Protein AF-A0A8R1Y247-F1 (afdb_monomer_lite)

Radius of gyration: 17.69 Å; chains: 1; bounding box: 43×37×50 Å

Organism: Onchocerca volvulus (NCBI:txid6282)

InterPro domains:
  IPR001163 Sm domain, eukaryotic/archaea-type [PF01423] (67-121)
  IPR001163 Sm domain, eukaryotic/archaea-type [SM00651] (53-121)
  IPR010920 LSM domain superfamily [SSF50182] (66-124)
  IPR033871 Sm-like protein LSm5 [PTHR20971] (61-127)
  IPR033871 Sm-like protein LSm5 [cd01732] (66-123)
  IPR047575 Sm domain [PS52002] (50-125)

pLDDT: mean 86.18, std 7.68, range [56.78, 95.62]

Structure (mmCIF, N/CA/C/O backbone):
data_AF-A0A8R1Y247-F1
#
_entry.id   AF-A0A8R1Y247-F1
#
loop_
_atom_site.group_PDB
_atom_site.id
_atom_site.type_symbol
_atom_site.label_atom_id
_atom_site.label_alt_id
_atom_site.label_comp_id
_atom_site.label_asym_id
_atom_site.label_entity_id
_atom_site.label_seq_id
_atom_site.pdbx_PDB_ins_code
_atom_site.Cartn_x
_atom_site.Cartn_y
_atom_site.Cartn_z
_atom_site.occupancy
_atom_site.B_iso_or_equiv
_atom_site.auth_seq_id
_atom_site.auth_comp_id
_atom_site.auth_asym_id
_atom_site.auth_atom_id
_atom_site.pdbx_PDB_model_num
ATOM 1 N N . MET A 1 1 ? 22.893 16.454 26.823 1.00 71.69 1 MET A N 1
ATOM 2 C CA . MET A 1 1 ? 22.340 15.6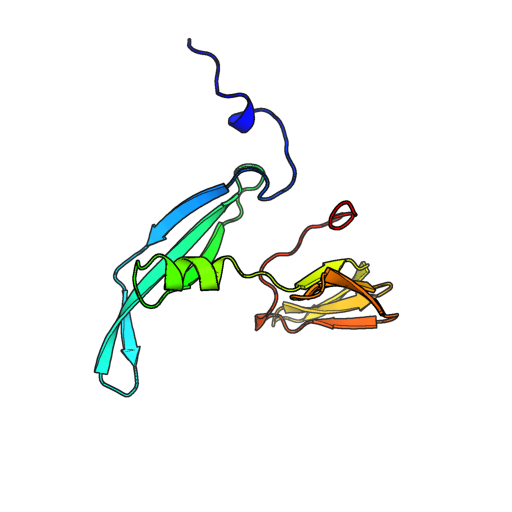56 25.706 1.00 71.69 1 MET A CA 1
ATOM 3 C C . MET A 1 1 ? 21.171 16.428 25.117 1.00 71.69 1 MET A C 1
ATOM 5 O O . MET A 1 1 ? 20.360 16.887 25.913 1.00 71.69 1 MET A O 1
ATOM 9 N N . PRO A 1 2 ? 21.088 16.621 23.792 1.00 84.56 2 PRO A N 1
ATOM 10 C CA . PRO A 1 2 ? 19.897 17.195 23.171 1.00 84.56 2 PRO A CA 1
ATOM 11 C C . PRO A 1 2 ? 18.702 16.257 23.372 1.00 84.56 2 PRO A C 1
ATOM 13 O O . PRO A 1 2 ? 18.872 15.035 23.350 1.00 84.56 2 PRO A O 1
ATOM 16 N N . SER A 1 3 ? 17.507 16.811 23.569 1.00 87.00 3 SER A N 1
ATOM 17 C CA . SER A 1 3 ? 16.273 16.027 23.578 1.00 87.00 3 SER A CA 1
ATOM 18 C C . SER A 1 3 ? 16.028 15.413 22.196 1.00 87.00 3 SER A C 1
ATOM 20 O O . SER A 1 3 ? 16.277 16.036 21.163 1.00 87.00 3 SER A O 1
ATOM 22 N N . LEU A 1 4 ? 15.556 14.164 22.171 1.00 85.31 4 LEU A N 1
ATOM 23 C CA . LEU A 1 4 ? 15.106 13.532 20.932 1.00 85.31 4 LEU A CA 1
ATOM 24 C C . LEU A 1 4 ? 13.852 14.260 20.412 1.00 85.31 4 LEU A C 1
ATOM 26 O O . LEU A 1 4 ? 13.038 14.695 21.229 1.00 85.31 4 LEU A O 1
ATOM 30 N N . PRO A 1 5 ? 13.653 14.355 19.084 1.00 84.06 5 PRO A N 1
ATOM 31 C CA . PRO A 1 5 ? 12.409 14.870 18.520 1.00 84.06 5 PRO A CA 1
ATOM 32 C C . PRO A 1 5 ? 11.205 14.083 19.045 1.00 84.06 5 PRO A C 1
ATOM 34 O O . PRO A 1 5 ? 11.253 12.853 19.098 1.00 84.06 5 PRO A O 1
ATOM 37 N N . GLU A 1 6 ? 10.109 14.765 19.381 1.00 82.50 6 GLU A N 1
ATOM 38 C CA . GLU A 1 6 ? 8.912 14.119 19.944 1.00 82.50 6 GLU A CA 1
ATOM 39 C C . GLU A 1 6 ? 8.351 13.017 19.038 1.00 82.50 6 GLU A C 1
ATOM 41 O O . GLU A 1 6 ? 7.903 11.984 19.530 1.00 82.50 6 GLU A O 1
ATOM 46 N N . THR A 1 7 ? 8.469 13.173 17.717 1.00 77.75 7 THR A N 1
ATOM 47 C CA . THR A 1 7 ? 8.054 12.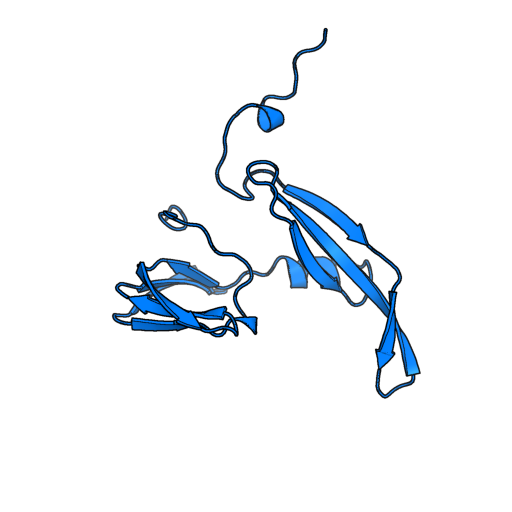179 16.709 1.00 77.75 7 THR A CA 1
ATOM 48 C C . THR A 1 7 ? 8.782 10.837 16.825 1.00 77.75 7 THR A C 1
ATOM 50 O O . THR A 1 7 ? 8.309 9.830 16.305 1.00 77.75 7 THR A O 1
ATOM 53 N N . ARG A 1 8 ? 9.939 10.798 17.502 1.00 77.06 8 ARG A N 1
ATOM 54 C CA . ARG A 1 8 ? 10.734 9.583 17.752 1.00 77.06 8 ARG A CA 1
ATOM 55 C C . ARG A 1 8 ? 10.386 8.896 19.071 1.00 77.06 8 ARG A C 1
ATOM 57 O O . ARG A 1 8 ? 10.843 7.778 19.291 1.00 77.06 8 ARG A O 1
ATOM 64 N N . VAL A 1 9 ? 9.645 9.569 19.950 1.00 80.31 9 VAL A N 1
ATOM 65 C CA . VAL A 1 9 ? 9.386 9.122 21.328 1.00 80.31 9 VAL A CA 1
ATOM 66 C C . VAL A 1 9 ? 7.898 8.887 21.565 1.00 80.31 9 VAL A C 1
ATOM 68 O O . VAL A 1 9 ? 7.518 7.907 22.207 1.00 80.31 9 VAL A O 1
ATOM 71 N N . LYS A 1 10 ? 7.039 9.757 21.030 1.00 81.00 10 LYS A N 1
ATOM 72 C CA . LYS A 1 10 ? 5.590 9.633 21.149 1.00 81.00 10 LYS A CA 1
ATOM 73 C C . LYS A 1 10 ? 5.104 8.492 20.257 1.00 81.00 10 LYS A C 1
ATOM 75 O O . LYS A 1 10 ? 5.330 8.494 19.047 1.00 81.00 10 LYS A O 1
ATOM 80 N N . ARG A 1 11 ? 4.403 7.522 20.852 1.00 76.44 11 ARG A N 1
ATOM 81 C CA . ARG A 1 11 ? 3.655 6.524 20.079 1.00 76.44 11 ARG A CA 1
ATOM 82 C C . ARG A 1 11 ? 2.612 7.260 19.241 1.00 76.44 11 ARG A C 1
ATOM 84 O O . ARG A 1 11 ? 1.857 8.074 19.764 1.00 76.44 11 ARG A O 1
ATOM 91 N N . SER A 1 12 ? 2.602 6.985 17.949 1.00 80.50 12 SER A N 1
ATOM 92 C CA . SER A 1 12 ? 1.630 7.513 16.993 1.00 80.50 12 SER A CA 1
ATOM 93 C C . SER A 1 12 ? 0.927 6.339 16.315 1.00 80.50 12 SER A C 1
ATOM 95 O O . SER A 1 12 ? 1.305 5.1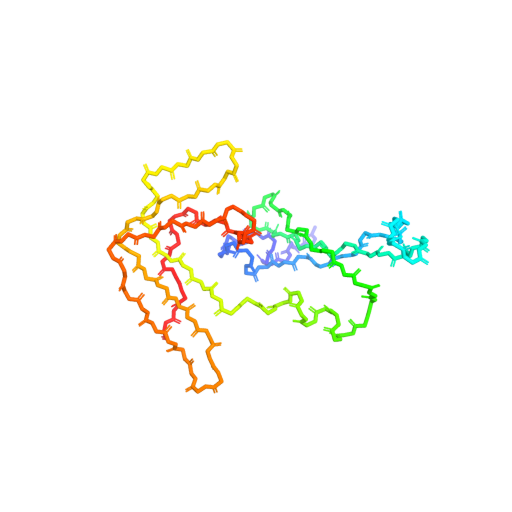88 16.548 1.00 80.50 12 SER A O 1
ATOM 97 N N . ARG A 1 13 ? -0.089 6.592 15.483 1.00 75.81 13 ARG A N 1
ATOM 98 C CA . ARG A 1 13 ? -0.656 5.531 14.639 1.00 75.81 13 ARG A CA 1
ATOM 99 C C . ARG A 1 13 ? 0.452 4.932 13.767 1.00 75.81 13 ARG A C 1
ATOM 101 O O . ARG A 1 13 ? 1.454 5.593 13.470 1.00 75.81 13 ARG A O 1
ATOM 108 N N . ILE A 1 14 ? 0.313 3.671 13.368 1.00 75.56 14 ILE A N 1
ATOM 109 C CA . ILE A 1 14 ? 1.249 3.113 12.394 1.00 75.56 14 ILE A CA 1
ATOM 110 C C . ILE A 1 14 ? 1.246 3.980 11.123 1.00 75.56 14 ILE A C 1
ATOM 112 O O . ILE A 1 14 ? 0.216 4.541 10.751 1.00 75.56 14 ILE A O 1
ATOM 116 N N . PHE A 1 15 ? 2.420 4.168 10.525 1.00 76.12 15 PHE A N 1
ATOM 117 C CA . PHE A 1 15 ? 2.651 5.048 9.375 1.00 76.12 15 PHE A CA 1
ATOM 118 C C . PHE A 1 15 ? 2.191 6.516 9.535 1.00 76.12 15 PHE A C 1
ATOM 120 O O . PHE A 1 15 ? 2.216 7.266 8.567 1.00 76.12 15 PHE A O 1
ATOM 127 N N . ALA A 1 16 ? 1.870 6.993 10.746 1.00 80.50 16 ALA A N 1
ATOM 128 C CA . ALA A 1 16 ? 1.708 8.433 10.990 1.00 80.50 16 ALA A CA 1
ATOM 129 C C . ALA A 1 16 ? 3.040 9.190 10.838 1.00 80.50 16 ALA A C 1
ATOM 131 O O . ALA A 1 16 ? 3.080 10.353 10.439 1.00 80.50 16 ALA A O 1
ATOM 132 N N . HIS A 1 17 ? 4.148 8.511 11.139 1.00 85.25 17 HIS A N 1
ATOM 133 C CA . HIS A 1 17 ? 5.500 8.983 10.876 1.00 85.25 17 HIS A CA 1
ATOM 134 C C . HIS A 1 17 ? 6.254 7.913 10.090 1.00 85.25 17 HIS A C 1
ATOM 136 O O . HIS A 1 17 ? 6.441 6.789 10.570 1.00 85.25 17 HIS A O 1
ATOM 142 N N . VAL A 1 18 ? 6.668 8.273 8.877 1.00 86.06 18 VAL A N 1
ATOM 143 C CA . VAL A 1 18 ? 7.290 7.364 7.914 1.00 86.06 18 VAL A CA 1
ATOM 144 C C . VAL A 1 18 ? 8.600 7.961 7.427 1.00 86.06 18 VAL A C 1
ATOM 146 O O . VAL A 1 18 ? 8.667 9.143 7.098 1.00 86.06 18 VAL A O 1
ATOM 149 N N . GLY A 1 19 ? 9.641 7.136 7.383 1.00 90.38 19 GLY A N 1
ATOM 150 C CA . GLY A 1 19 ? 10.842 7.420 6.609 1.00 90.38 19 GLY A CA 1
ATOM 151 C C . GLY A 1 19 ? 10.667 6.906 5.185 1.00 90.38 19 GLY A C 1
ATOM 152 O O . GLY A 1 19 ? 10.239 5.767 5.008 1.00 90.38 19 GLY A O 1
ATOM 153 N N . LEU A 1 20 ? 11.002 7.736 4.203 1.00 92.06 20 LEU A N 1
ATOM 154 C CA . LEU A 1 20 ? 10.987 7.397 2.784 1.00 92.06 20 LEU A CA 1
ATOM 155 C C . LEU A 1 20 ? 12.424 7.251 2.281 1.00 92.06 20 LEU A C 1
ATOM 157 O O . LEU A 1 20 ? 13.240 8.142 2.510 1.00 92.06 20 LEU A O 1
ATOM 161 N N . ASP A 1 21 ? 12.708 6.157 1.585 1.00 93.62 21 ASP A N 1
ATOM 162 C CA . ASP A 1 21 ? 13.998 5.912 0.937 1.00 93.62 21 ASP A CA 1
ATOM 163 C C . ASP A 1 21 ? 13.807 5.113 -0.366 1.00 93.62 21 ASP A C 1
ATOM 165 O O . ASP A 1 21 ? 12.721 4.593 -0.623 1.00 93.62 21 ASP A O 1
ATOM 169 N N . TYR A 1 22 ? 14.849 5.001 -1.188 1.00 93.88 22 TYR A N 1
ATOM 170 C CA . TYR A 1 22 ? 14.849 4.207 -2.416 1.00 93.88 22 TYR A CA 1
ATOM 171 C C . TYR A 1 22 ? 16.012 3.217 -2.433 1.00 93.88 22 TYR A C 1
ATOM 173 O O . TYR A 1 22 ? 17.174 3.581 -2.276 1.00 93.88 22 TYR A O 1
ATOM 181 N N . LEU A 1 23 ? 15.705 1.957 -2.726 1.00 93.38 23 LEU A N 1
ATOM 182 C CA . LEU A 1 23 ? 16.679 0.909 -3.000 1.00 93.38 23 LEU A CA 1
ATOM 183 C C . LEU A 1 23 ? 16.824 0.724 -4.515 1.00 93.38 23 LEU A C 1
ATOM 185 O O . LEU A 1 23 ? 15.852 0.427 -5.210 1.00 93.38 23 LEU A O 1
ATOM 189 N N . GLY A 1 24 ? 18.039 0.862 -5.045 1.00 90.50 24 GLY A N 1
ATOM 190 C CA . GLY A 1 24 ? 18.313 0.586 -6.455 1.00 90.50 24 GLY A CA 1
ATOM 191 C C . GLY A 1 24 ? 19.505 1.355 -7.031 1.00 90.50 24 GLY A C 1
ATOM 192 O O . GLY A 1 24 ? 20.225 2.023 -6.288 1.00 90.50 24 GLY A O 1
ATOM 193 N N . PRO A 1 25 ? 19.714 1.278 -8.361 1.00 92.81 25 PRO A N 1
ATOM 194 C CA . PRO A 1 25 ? 18.865 0.584 -9.337 1.00 92.81 25 PRO A CA 1
ATOM 195 C C . PRO A 1 25 ? 19.060 -0.940 -9.338 1.00 92.81 25 PRO A C 1
ATOM 197 O O . PRO A 1 25 ? 20.185 -1.435 -9.370 1.00 92.81 25 PRO A O 1
ATOM 200 N N . LEU A 1 26 ? 17.957 -1.687 -9.383 1.00 92.81 26 LEU A N 1
ATOM 201 C CA . LEU A 1 26 ? 17.939 -3.122 -9.658 1.00 92.81 26 LEU A CA 1
ATOM 202 C C . LEU A 1 26 ? 17.799 -3.354 -11.163 1.00 92.81 26 LEU A C 1
ATOM 204 O O . LEU A 1 26 ? 16.992 -2.705 -11.824 1.00 92.81 26 LEU A O 1
ATOM 208 N N . SER A 1 27 ? 18.577 -4.286 -11.709 1.00 93.31 27 SER A N 1
ATOM 209 C CA . SER A 1 27 ? 18.436 -4.706 -13.106 1.00 93.31 27 SER A CA 1
ATOM 210 C C . SER A 1 27 ? 17.398 -5.821 -13.186 1.00 93.31 27 SER A C 1
ATOM 212 O O . SER A 1 27 ? 17.658 -6.940 -12.749 1.00 93.31 27 SER A O 1
ATOM 214 N N . VAL A 1 28 ? 16.219 -5.510 -13.719 1.00 92.56 28 VAL A N 1
ATOM 215 C CA . VAL A 1 28 ? 15.100 -6.444 -13.874 1.00 92.56 28 VAL A CA 1
ATOM 216 C C . VAL A 1 28 ? 15.015 -6.871 -15.333 1.00 92.56 28 VAL A C 1
ATOM 218 O O . VAL A 1 28 ? 15.040 -6.037 -16.241 1.00 92.56 28 VAL A O 1
ATOM 221 N N . LYS A 1 29 ? 14.919 -8.181 -15.564 1.00 93.31 29 LYS A N 1
ATOM 222 C CA . LYS A 1 29 ? 14.666 -8.727 -16.896 1.00 93.31 29 LYS A CA 1
ATOM 223 C C . LYS A 1 29 ? 13.186 -8.549 -17.228 1.00 93.31 29 LYS A C 1
ATOM 225 O O . LYS A 1 29 ? 12.330 -9.082 -16.532 1.00 93.31 29 LYS A O 1
ATOM 230 N N . VAL A 1 30 ? 12.922 -7.811 -18.291 1.00 89.12 30 VAL A N 1
ATOM 231 C CA . VAL A 1 30 ? 11.616 -7.651 -18.931 1.00 89.12 30 VAL A CA 1
ATOM 232 C C . VAL A 1 30 ? 11.662 -8.307 -20.313 1.00 89.12 30 VAL A C 1
ATOM 234 O O . VAL A 1 30 ? 12.742 -8.602 -20.829 1.00 89.12 30 VAL A O 1
ATOM 237 N N . ASP A 1 31 ? 10.508 -8.527 -20.939 1.00 90.44 31 ASP A N 1
ATOM 238 C CA . ASP A 1 31 ? 10.446 -9.150 -22.271 1.00 90.44 31 ASP A CA 1
ATOM 239 C C . ASP A 1 31 ? 11.249 -8.364 -23.324 1.00 90.44 31 ASP A C 1
ATOM 241 O O . ASP A 1 31 ? 11.837 -8.944 -24.235 1.00 90.44 31 ASP A O 1
ATOM 245 N N . SER A 1 32 ? 11.339 -7.040 -23.158 1.00 88.56 32 SER A N 1
ATOM 246 C CA . SER A 1 32 ? 12.074 -6.118 -24.031 1.00 88.56 32 SER A CA 1
ATOM 247 C C . SER A 1 32 ? 13.571 -5.973 -23.713 1.00 88.56 32 SER A C 1
ATOM 249 O O . SER A 1 32 ? 14.256 -5.189 -24.368 1.00 88.56 32 SER A O 1
ATOM 251 N N . GLY A 1 33 ? 14.104 -6.705 -22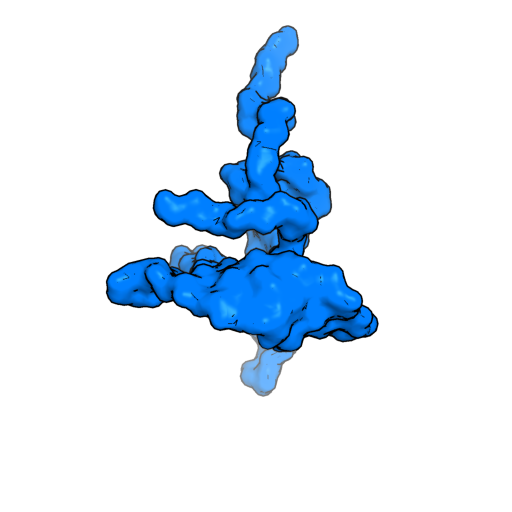.727 1.00 92.50 33 GLY A N 1
ATOM 252 C CA . GLY A 1 33 ? 15.518 -6.656 -22.345 1.00 92.50 33 GLY A CA 1
ATOM 253 C C . GLY A 1 33 ? 15.743 -6.505 -20.841 1.00 92.50 33 GLY A C 1
ATOM 254 O O . GLY A 1 33 ? 14.970 -6.986 -20.021 1.00 92.50 33 GLY A O 1
ATOM 255 N N . VAL A 1 34 ? 16.841 -5.862 -20.448 1.00 93.75 34 VAL A N 1
ATOM 256 C CA . VAL A 1 34 ? 17.146 -5.597 -19.033 1.00 93.75 34 VAL A CA 1
ATOM 257 C C . VAL A 1 34 ? 16.908 -4.119 -18.760 1.00 93.75 34 VAL A C 1
ATOM 259 O O . VAL A 1 34 ? 17.580 -3.269 -19.340 1.00 93.75 34 VAL A O 1
ATOM 262 N N . THR A 1 35 ? 15.959 -3.813 -17.877 1.00 93.75 35 THR A N 1
ATOM 263 C CA . THR A 1 35 ? 15.643 -2.439 -17.472 1.00 93.75 35 THR A CA 1
ATOM 264 C C . THR A 1 35 ? 16.042 -2.186 -16.024 1.00 93.75 35 THR A C 1
ATOM 266 O O . THR A 1 35 ? 16.093 -3.103 -15.204 1.00 93.75 35 THR A O 1
ATOM 269 N N . LYS A 1 36 ? 16.313 -0.923 -15.690 1.00 93.94 36 LYS A N 1
ATOM 270 C CA . LYS A 1 36 ? 16.524 -0.498 -14.304 1.00 93.94 36 LYS A CA 1
ATOM 271 C C . LYS A 1 36 ? 15.171 -0.255 -13.635 1.00 93.94 36 LYS A C 1
ATOM 273 O O . LYS A 1 36 ? 14.291 0.347 -14.244 1.00 93.94 36 LYS A O 1
ATOM 278 N N . ARG A 1 37 ? 15.018 -0.730 -12.403 1.00 94.00 37 ARG A N 1
ATOM 279 C CA . ARG A 1 37 ? 13.879 -0.471 -11.512 1.00 94.00 37 ARG A CA 1
ATOM 280 C C . ARG A 1 37 ? 14.396 -0.052 -10.141 1.00 94.00 37 ARG A C 1
ATOM 282 O O . ARG A 1 37 ? 15.527 -0.374 -9.776 1.00 94.00 37 ARG A O 1
ATOM 289 N N . TRP A 1 38 ? 13.570 0.648 -9.381 1.00 95.12 38 TRP A N 1
ATOM 290 C CA . TRP A 1 38 ? 13.858 1.007 -7.994 1.00 95.12 38 TRP A CA 1
ATOM 291 C C . TRP A 1 38 ? 12.769 0.442 -7.093 1.00 95.12 38 TRP A C 1
ATOM 293 O O . TRP A 1 38 ? 11.677 0.127 -7.554 1.00 95.12 38 TRP A O 1
ATOM 303 N N . ILE A 1 39 ? 13.077 0.292 -5.813 1.00 94.00 39 ILE A N 1
ATOM 304 C CA . ILE A 1 39 ? 12.111 -0.094 -4.791 1.00 94.00 39 ILE A CA 1
ATOM 305 C C . ILE A 1 39 ? 12.002 1.065 -3.808 1.00 94.00 39 ILE A C 1
ATOM 307 O O . ILE A 1 39 ? 12.989 1.444 -3.182 1.00 94.00 39 ILE A O 1
ATOM 311 N N . THR A 1 40 ? 10.809 1.623 -3.679 1.00 92.31 40 THR A N 1
ATOM 312 C CA . THR A 1 40 ? 10.458 2.604 -2.658 1.00 92.31 40 THR A CA 1
ATOM 313 C C . THR A 1 40 ? 10.336 1.899 -1.313 1.00 92.31 40 THR A C 1
ATOM 315 O O . THR A 1 40 ? 9.646 0.888 -1.194 1.00 92.31 40 THR A O 1
ATOM 318 N N . LEU A 1 41 ? 11.006 2.434 -0.296 1.00 91.81 41 LEU A N 1
ATOM 319 C CA . LEU A 1 41 ? 10.996 1.942 1.075 1.00 91.81 41 LEU A CA 1
ATOM 320 C C . LEU A 1 41 ? 10.189 2.910 1.946 1.00 91.81 41 LEU A C 1
ATOM 322 O O . LEU A 1 41 ? 10.634 4.032 2.192 1.00 91.81 41 LEU A O 1
ATOM 326 N N . PHE A 1 42 ? 9.049 2.471 2.476 1.00 89.69 42 PHE A N 1
ATOM 327 C CA . PHE A 1 42 ? 8.333 3.202 3.524 1.00 89.69 42 PHE A CA 1
ATOM 328 C C . PHE A 1 42 ? 8.561 2.528 4.864 1.00 89.69 42 PHE A C 1
ATOM 330 O O . PHE A 1 42 ? 7.983 1.487 5.174 1.00 89.69 42 PHE A O 1
ATOM 337 N N . ARG A 1 43 ? 9.396 3.138 5.695 1.00 89.94 43 ARG A N 1
ATOM 338 C CA . ARG A 1 43 ? 9.657 2.655 7.046 1.00 89.94 43 ARG A CA 1
ATOM 339 C C . ARG A 1 43 ? 8.724 3.329 8.034 1.00 89.94 43 ARG A C 1
ATOM 341 O O . ARG A 1 43 ? 8.864 4.522 8.291 1.00 89.94 43 ARG A O 1
ATOM 348 N N . CYS A 1 44 ? 7.853 2.561 8.673 1.00 85.12 44 CYS A N 1
ATOM 349 C CA . CYS A 1 44 ? 7.096 3.056 9.815 1.00 85.12 44 CYS A CA 1
ATOM 350 C C . CYS A 1 44 ? 8.055 3.349 10.987 1.00 85.12 44 CYS A C 1
ATOM 352 O O . CYS A 1 44 ? 8.948 2.559 11.287 1.00 85.12 44 CYS A O 1
ATOM 354 N N . PHE A 1 45 ? 7.891 4.478 11.682 1.00 83.31 45 PHE A N 1
ATOM 355 C CA . PHE A 1 45 ? 8.674 4.762 12.897 1.00 83.31 45 PHE A CA 1
ATOM 356 C C . PHE A 1 45 ? 8.049 4.165 14.160 1.00 83.31 45 PHE A C 1
ATOM 358 O O . PHE A 1 45 ? 8.767 3.840 15.103 1.00 83.31 45 PHE A O 1
ATOM 365 N N . THR A 1 46 ? 6.731 3.961 14.153 1.00 80.00 46 THR A N 1
ATOM 366 C CA . THR A 1 46 ? 5.980 3.342 15.256 1.00 80.00 46 THR A CA 1
ATOM 367 C C . THR A 1 46 ? 6.231 1.833 15.379 1.00 80.00 46 THR A C 1
ATOM 369 O O . THR A 1 46 ? 6.340 1.312 16.487 1.00 80.00 46 THR A O 1
ATOM 372 N N . MET A 1 47 ? 6.352 1.124 14.253 1.00 77.25 47 MET A N 1
ATOM 373 C CA . MET A 1 47 ? 6.586 -0.323 14.170 1.00 77.25 47 MET A CA 1
ATOM 374 C C . MET A 1 47 ? 7.819 -0.616 13.317 1.00 77.25 47 MET A C 1
ATOM 376 O O . MET A 1 47 ? 8.132 0.145 12.412 1.00 77.25 47 MET A O 1
ATOM 380 N N . ARG A 1 48 ? 8.491 -1.757 13.530 1.00 79.69 48 ARG A N 1
ATOM 381 C CA . ARG A 1 48 ? 9.622 -2.218 12.690 1.00 79.69 48 ARG A CA 1
ATOM 382 C C . ARG A 1 48 ? 9.196 -2.691 11.281 1.00 79.69 48 ARG A C 1
ATOM 384 O O . ARG A 1 48 ? 9.881 -3.516 10.690 1.00 79.69 48 ARG A O 1
ATOM 391 N N . ALA A 1 49 ? 8.076 -2.190 10.763 1.00 83.00 49 ALA A N 1
ATOM 392 C CA . ALA A 1 49 ? 7.542 -2.537 9.453 1.00 83.00 49 ALA A CA 1
ATOM 393 C C . ALA A 1 49 ? 8.168 -1.664 8.355 1.00 83.00 49 ALA A C 1
ATOM 395 O O . ALA A 1 49 ? 8.384 -0.462 8.549 1.00 83.00 49 ALA A O 1
ATOM 396 N N . VAL A 1 50 ? 8.435 -2.281 7.205 1.00 85.50 50 VAL A N 1
ATOM 397 C CA . VAL A 1 50 ? 8.888 -1.608 5.987 1.00 85.50 50 VAL A CA 1
ATOM 398 C C . VAL A 1 50 ? 7.993 -2.069 4.847 1.00 85.50 50 VAL A C 1
ATOM 400 O O . VAL A 1 50 ? 7.952 -3.263 4.564 1.00 85.50 50 VAL A O 1
ATOM 403 N N . GLN A 1 51 ? 7.292 -1.130 4.217 1.00 85.94 51 GLN A N 1
ATOM 404 C CA . GLN A 1 51 ? 6.531 -1.385 3.000 1.00 85.94 51 GLN A CA 1
ATOM 405 C C . GLN A 1 51 ? 7.436 -1.158 1.789 1.00 85.94 51 GLN A C 1
ATOM 407 O O . GLN A 1 51 ? 8.143 -0.148 1.726 1.00 85.94 51 GLN A O 1
ATOM 412 N N . LEU A 1 52 ? 7.432 -2.114 0.862 1.00 88.44 52 LEU A N 1
ATOM 413 C CA . LEU A 1 52 ? 8.249 -2.107 -0.349 1.00 88.44 52 LEU A CA 1
ATOM 414 C C . LEU A 1 52 ? 7.334 -1.969 -1.560 1.00 88.44 52 LEU A C 1
ATOM 416 O O . LEU A 1 52 ? 6.454 -2.801 -1.733 1.00 88.44 52 LEU A O 1
ATOM 420 N N . GLU A 1 53 ? 7.580 -0.973 -2.405 1.00 88.31 53 GLU A N 1
ATOM 421 C CA . GLU A 1 53 ? 6.849 -0.810 -3.666 1.00 88.31 53 GLU A CA 1
ATOM 422 C C . GLU A 1 53 ? 7.833 -0.654 -4.824 1.00 88.31 53 GLU A C 1
ATOM 424 O O . GLU A 1 53 ? 8.766 0.144 -4.739 1.00 88.31 53 GLU A O 1
ATOM 429 N N . MET A 1 54 ? 7.660 -1.401 -5.914 1.00 89.12 54 MET A N 1
ATOM 430 C CA . MET A 1 54 ? 8.540 -1.270 -7.077 1.00 89.12 54 MET A CA 1
ATOM 431 C C . MET A 1 54 ? 8.115 -0.079 -7.941 1.00 89.12 54 MET A C 1
ATOM 433 O O . MET A 1 54 ? 6.961 0.029 -8.336 1.00 89.12 54 MET A O 1
ATOM 437 N N . VAL A 1 55 ? 9.069 0.774 -8.315 1.00 91.62 55 VAL A N 1
ATOM 438 C CA . VAL A 1 55 ? 8.852 1.903 -9.227 1.00 91.62 55 VAL A CA 1
ATOM 439 C C . VAL A 1 55 ? 9.716 1.812 -10.478 1.00 91.62 55 VAL A C 1
ATOM 441 O O . VAL A 1 55 ? 10.823 1.261 -10.494 1.00 91.62 55 VAL A O 1
ATOM 444 N N . GLU A 1 56 ? 9.190 2.387 -11.555 1.00 91.44 56 GLU A N 1
ATOM 445 C CA . GLU A 1 56 ? 9.829 2.433 -12.872 1.00 91.44 56 GLU A CA 1
ATOM 446 C C . GLU A 1 56 ? 11.022 3.363 -12.933 1.00 91.44 56 GLU A C 1
ATOM 448 O O . GLU A 1 56 ? 12.028 3.063 -13.572 1.00 91.44 56 GLU A O 1
ATOM 453 N N . ASN A 1 57 ? 10.892 4.501 -12.273 1.00 91.56 57 ASN A N 1
ATOM 454 C CA . ASN A 1 57 ? 11.860 5.574 -12.267 1.00 91.56 57 ASN A CA 1
ATOM 455 C C . ASN A 1 57 ? 11.646 6.422 -11.003 1.00 91.56 57 ASN A C 1
ATOM 457 O O . ASN A 1 57 ? 10.713 6.195 -10.234 1.00 91.56 57 ASN A O 1
ATOM 461 N N . LEU A 1 58 ? 12.525 7.399 -10.788 1.00 93.25 58 LEU A N 1
ATOM 462 C CA . LEU A 1 58 ? 12.493 8.292 -9.625 1.00 93.25 58 LEU A CA 1
ATOM 463 C C . LEU A 1 58 ? 11.704 9.588 -9.890 1.00 93.25 58 LEU A C 1
ATOM 465 O O . LEU A 1 58 ? 11.949 10.604 -9.241 1.00 93.25 58 LEU A O 1
ATOM 469 N N . SER A 1 59 ? 10.805 9.597 -10.881 1.00 93.56 59 SER A N 1
ATOM 470 C CA . SER A 1 59 ? 9.951 10.757 -11.143 1.00 93.56 59 SER A CA 1
ATOM 471 C C . SER A 1 59 ? 8.904 10.936 -10.043 1.00 93.56 59 SER A C 1
ATOM 473 O O . SER A 1 59 ? 8.469 9.978 -9.398 1.00 93.56 59 SER A O 1
ATOM 475 N N . ALA A 1 60 ? 8.456 12.181 -9.861 1.00 93.00 60 ALA A N 1
ATOM 476 C CA . ALA A 1 60 ? 7.372 12.495 -8.934 1.00 93.00 60 ALA A CA 1
ATOM 477 C C . ALA A 1 60 ? 6.074 11.760 -9.301 1.00 93.00 60 ALA A C 1
ATOM 479 O O . ALA A 1 60 ? 5.349 11.325 -8.415 1.00 93.00 60 ALA A O 1
ATOM 480 N N . GLU A 1 61 ? 5.803 11.575 -10.593 1.00 91.06 61 GLU A N 1
ATOM 481 C CA . GLU A 1 61 ? 4.634 10.839 -11.068 1.00 91.06 61 GLU A CA 1
ATOM 482 C C . GLU A 1 61 ? 4.679 9.375 -10.623 1.00 91.06 61 GLU A C 1
ATOM 484 O O . GLU A 1 61 ? 3.722 8.899 -10.015 1.00 91.06 61 GLU A O 1
ATOM 489 N N . SER A 1 62 ? 5.796 8.674 -10.844 1.00 89.81 62 SER A N 1
ATOM 490 C CA . SER A 1 62 ? 5.948 7.289 -10.385 1.00 89.81 62 SER A CA 1
ATOM 491 C C . SER A 1 62 ? 5.820 7.172 -8.866 1.00 89.81 62 SER A C 1
ATOM 493 O O . SER A 1 62 ? 5.207 6.227 -8.383 1.00 89.81 62 SER A O 1
ATOM 495 N N . PHE A 1 63 ? 6.319 8.149 -8.106 1.00 89.75 63 PHE A N 1
ATOM 496 C CA . PHE A 1 63 ? 6.133 8.180 -6.655 1.00 89.75 63 PHE A CA 1
ATOM 497 C C . PHE A 1 63 ? 4.671 8.416 -6.236 1.00 89.75 63 PHE A C 1
ATOM 499 O O . PHE A 1 63 ? 4.184 7.770 -5.310 1.00 89.75 63 PHE A O 1
ATOM 506 N N . LEU A 1 64 ? 3.940 9.301 -6.921 1.00 87.56 64 LEU A N 1
ATOM 507 C CA . LEU A 1 64 ? 2.522 9.546 -6.638 1.00 87.56 64 LEU A CA 1
ATOM 508 C C . LEU A 1 64 ? 1.655 8.310 -6.896 1.00 87.56 64 LEU A C 1
ATOM 510 O O . LEU A 1 64 ? 0.709 8.080 -6.148 1.00 87.56 64 LEU A O 1
ATOM 514 N N . HIS A 1 65 ? 1.995 7.495 -7.899 1.00 84.12 65 HIS A N 1
ATOM 515 C CA . HIS A 1 65 ? 1.309 6.222 -8.144 1.00 84.12 65 HIS A CA 1
ATOM 516 C C . HIS A 1 65 ? 1.432 5.274 -6.947 1.00 84.12 65 HIS A C 1
ATOM 518 O O . HIS A 1 65 ? 0.452 4.645 -6.565 1.00 84.12 65 HIS A O 1
ATOM 524 N N . VAL A 1 66 ? 2.601 5.238 -6.305 1.00 83.31 66 VAL A N 1
ATOM 525 C CA . VAL A 1 66 ? 2.840 4.429 -5.102 1.00 83.31 66 VAL A CA 1
ATOM 526 C C . VAL A 1 66 ? 2.060 4.928 -3.885 1.00 83.31 66 VAL A C 1
ATOM 528 O O . VAL A 1 66 ? 1.639 4.136 -3.047 1.00 83.31 66 VAL A O 1
ATOM 531 N N . LEU A 1 67 ? 1.861 6.241 -3.759 1.00 79.94 67 LEU A N 1
ATOM 532 C CA . LEU A 1 67 ? 1.106 6.820 -2.643 1.00 79.94 67 LEU A CA 1
ATOM 533 C C . LEU A 1 67 ? -0.412 6.669 -2.784 1.00 79.94 67 LEU A C 1
ATOM 535 O O . LEU A 1 67 ? -1.147 6.962 -1.837 1.00 79.94 67 LEU A O 1
ATOM 539 N N . ARG A 1 68 ? -0.899 6.252 -3.952 1.00 72.69 68 ARG A N 1
ATOM 540 C CA . ARG A 1 68 ? -2.324 6.196 -4.253 1.00 72.69 68 ARG A CA 1
ATOM 541 C C . ARG A 1 68 ? -2.970 4.962 -3.619 1.00 72.69 68 ARG A C 1
ATOM 543 O O . ARG A 1 68 ? -3.261 3.980 -4.288 1.00 72.69 68 ARG A O 1
ATOM 550 N N . SER A 1 69 ? -3.218 5.027 -2.314 1.00 64.44 69 SER A N 1
ATOM 551 C CA . SER A 1 69 ? -4.092 4.075 -1.625 1.00 64.44 69 SER A CA 1
ATOM 552 C C . SER A 1 69 ? -5.537 4.546 -1.765 1.00 64.44 69 SER A C 1
ATOM 554 O O . SER A 1 69 ? -5.986 5.444 -1.049 1.00 64.44 69 SER A O 1
ATOM 556 N N . GLU A 1 70 ? -6.260 4.001 -2.743 1.00 66.56 70 GLU A N 1
ATOM 557 C CA . GLU A 1 70 ? -7.660 4.385 -2.958 1.00 66.56 70 GLU A CA 1
ATOM 558 C C . GLU A 1 70 ? -8.604 3.721 -1.960 1.00 66.56 70 GLU A C 1
ATOM 560 O O . GLU A 1 70 ? -9.691 4.246 -1.747 1.00 66.56 70 GLU A O 1
ATOM 565 N N . LYS A 1 71 ? -8.207 2.602 -1.339 1.00 82.12 71 LYS A N 1
ATOM 566 C CA . LYS A 1 71 ? -9.096 1.767 -0.526 1.00 82.12 71 LYS A CA 1
ATOM 567 C C . LYS A 1 71 ? -8.481 1.429 0.829 1.00 82.12 71 LYS A C 1
ATOM 569 O O . LYS A 1 71 ? -7.371 0.914 0.906 1.00 82.12 71 LYS A O 1
ATOM 574 N N . GLU A 1 72 ? -9.230 1.681 1.895 1.00 86.69 72 GLU A N 1
ATOM 575 C CA . GLU A 1 72 ? -8.947 1.209 3.250 1.00 86.69 72 GLU A CA 1
ATOM 576 C C . GLU A 1 72 ? -10.072 0.273 3.689 1.00 86.69 72 GLU A C 1
ATOM 578 O O . GLU A 1 72 ? -11.246 0.577 3.497 1.00 86.69 72 GLU A O 1
ATOM 583 N N . ILE A 1 73 ? -9.726 -0.878 4.259 1.00 89.31 73 ILE A N 1
ATOM 584 C CA . ILE A 1 73 ? -10.693 -1.904 4.652 1.00 89.31 73 ILE A CA 1
ATOM 585 C C . ILE A 1 73 ? -10.503 -2.189 6.134 1.00 89.31 73 ILE A C 1
ATOM 587 O O . ILE A 1 73 ? -9.411 -2.555 6.569 1.00 89.31 73 ILE A O 1
ATOM 591 N N . VAL A 1 74 ? -11.575 -2.021 6.900 1.00 91.12 74 VAL A N 1
ATOM 592 C CA . VAL A 1 74 ? -11.624 -2.321 8.332 1.00 91.12 74 VAL A CA 1
ATOM 593 C C . VAL A 1 74 ? -12.593 -3.468 8.533 1.00 91.12 74 VAL A C 1
ATOM 595 O O . VAL A 1 74 ? -13.713 -3.404 8.047 1.00 91.12 74 VAL A O 1
ATOM 598 N N . GLY A 1 75 ? -12.178 -4.511 9.237 1.00 92.38 75 GLY A N 1
ATOM 599 C CA . GLY A 1 75 ? -13.023 -5.667 9.512 1.00 92.38 75 GLY A CA 1
ATOM 600 C C . GLY A 1 75 ? -12.363 -6.625 10.494 1.00 92.38 75 GLY A C 1
ATOM 601 O O . GLY A 1 75 ? -11.202 -6.449 10.878 1.00 92.38 75 GLY A O 1
ATOM 602 N N . THR A 1 76 ? -13.105 -7.651 10.887 1.00 93.69 76 THR A N 1
ATOM 603 C CA . THR A 1 76 ? -12.641 -8.701 11.793 1.00 93.69 76 THR A CA 1
ATOM 604 C C . THR A 1 76 ? -12.032 -9.842 10.987 1.00 93.69 76 THR A C 1
ATOM 606 O O . THR A 1 76 ? -12.722 -10.481 10.201 1.00 93.69 76 THR A O 1
ATOM 609 N N . LEU A 1 77 ? -10.739 -10.119 11.177 1.00 93.56 77 LEU A N 1
ATOM 610 C CA . LEU A 1 77 ? -10.061 -11.244 10.525 1.00 93.56 77 LEU A CA 1
ATOM 611 C C . LEU A 1 77 ? -10.565 -12.577 11.086 1.00 93.56 77 LEU A C 1
ATOM 613 O O . LEU A 1 77 ? -10.357 -12.855 12.267 1.00 93.56 77 LEU A O 1
ATOM 617 N N . THR A 1 78 ? -11.161 -13.414 10.235 1.00 94.69 78 THR A N 1
ATOM 618 C CA . THR A 1 78 ? -11.675 -14.738 10.628 1.00 94.69 78 THR A CA 1
ATOM 619 C C . THR A 1 78 ? -10.832 -15.901 10.118 1.00 94.69 78 THR A C 1
ATOM 621 O O . THR A 1 78 ? -10.842 -16.975 10.718 1.00 94.69 78 THR A O 1
ATOM 624 N N . GLY A 1 79 ? -10.032 -15.692 9.071 1.00 93.69 79 GLY A N 1
ATOM 625 C CA . GLY A 1 79 ? -9.100 -16.699 8.573 1.00 93.69 79 GLY A CA 1
ATOM 626 C C . GLY A 1 79 ? -8.116 -16.149 7.546 1.00 93.69 79 GLY A C 1
ATOM 627 O O . GLY A 1 79 ? -8.361 -15.113 6.928 1.00 93.69 79 GLY A O 1
ATOM 628 N N . PHE A 1 80 ? -6.999 -16.853 7.368 1.00 93.81 80 PHE A N 1
ATOM 629 C CA . PHE A 1 80 ? -6.008 -16.577 6.328 1.00 93.81 80 PHE A CA 1
ATOM 630 C C . PHE A 1 80 ? -5.368 -17.875 5.817 1.00 93.81 80 PHE A C 1
ATOM 632 O O . PHE A 1 80 ? -5.385 -18.887 6.521 1.00 93.81 80 PHE A O 1
ATOM 639 N N . ASP A 1 81 ? -4.813 -17.843 4.604 1.00 91.81 81 ASP A N 1
ATOM 640 C CA . ASP A 1 81 ? -4.063 -18.956 4.006 1.00 91.81 81 ASP A CA 1
ATOM 641 C C . ASP A 1 81 ? -2.556 -18.655 3.870 1.00 91.81 81 ASP A C 1
ATOM 643 O O . ASP A 1 81 ? -2.084 -17.558 4.183 1.00 91.81 81 ASP A O 1
ATOM 647 N N . ASP A 1 82 ? -1.788 -19.636 3.385 1.00 88.81 82 ASP A N 1
ATOM 648 C CA . ASP A 1 82 ? -0.337 -19.516 3.160 1.00 88.81 82 ASP A CA 1
ATOM 649 C C . ASP A 1 82 ? 0.031 -18.461 2.095 1.00 88.81 82 ASP A C 1
ATOM 651 O O . ASP A 1 82 ? 1.179 -18.019 2.026 1.00 88.81 82 ASP A O 1
ATOM 655 N N . TYR A 1 83 ? -0.936 -18.041 1.273 1.00 85.56 83 TYR A N 1
ATOM 656 C CA . TYR A 1 83 ? -0.793 -16.979 0.275 1.00 85.56 83 TYR A CA 1
ATOM 657 C C . TYR A 1 83 ? -1.277 -15.619 0.789 1.00 85.56 83 TYR A C 1
ATOM 659 O O . TYR A 1 83 ? -1.311 -14.652 0.028 1.00 85.56 83 TYR A O 1
ATOM 667 N N . VAL A 1 84 ? -1.613 -15.522 2.081 1.00 84.50 84 VAL A N 1
ATOM 668 C CA . VAL A 1 84 ? -2.053 -14.288 2.741 1.00 84.50 84 VAL A CA 1
ATOM 669 C C . VAL A 1 84 ? -3.382 -13.770 2.171 1.00 84.50 84 VAL A C 1
ATOM 671 O O . VAL A 1 84 ? -3.717 -12.596 2.315 1.00 84.50 84 VAL A O 1
ATOM 674 N N . ASN A 1 85 ? -4.191 -14.636 1.556 1.00 87.56 85 ASN A N 1
ATOM 675 C CA . ASN A 1 85 ? -5.585 -14.296 1.299 1.00 87.56 85 ASN A CA 1
ATOM 676 C C . ASN A 1 85 ? -6.324 -14.279 2.635 1.00 87.56 85 ASN A C 1
ATOM 678 O O . ASN A 1 85 ? -6.185 -15.209 3.429 1.00 87.56 85 ASN A O 1
ATOM 682 N N . MET A 1 86 ? -7.095 -13.228 2.897 1.00 91.94 86 MET A N 1
ATOM 683 C CA . MET A 1 86 ? -7.738 -13.011 4.194 1.00 91.94 86 MET A CA 1
ATOM 684 C C . MET A 1 86 ? -9.250 -12.999 4.054 1.00 91.94 86 MET A C 1
ATOM 686 O O . MET A 1 86 ? -9.787 -12.302 3.198 1.00 91.94 86 MET A O 1
ATOM 690 N N . VAL A 1 87 ? -9.938 -13.722 4.932 1.00 93.81 87 VAL A N 1
ATOM 691 C CA . VAL A 1 87 ? -11.389 -13.609 5.100 1.00 93.81 87 VAL A CA 1
ATOM 692 C C . VAL A 1 87 ? -11.651 -12.629 6.235 1.00 93.81 87 VAL A C 1
ATOM 694 O O . VAL A 1 87 ? -11.169 -12.827 7.353 1.00 93.81 87 VAL A O 1
ATOM 697 N N . LEU A 1 88 ? -12.386 -11.561 5.935 1.00 94.06 88 LEU A N 1
ATOM 698 C CA . LEU A 1 88 ? -12.820 -10.573 6.917 1.00 94.06 88 LEU A CA 1
ATOM 699 C C . LEU A 1 88 ? -14.345 -10.590 7.048 1.00 94.06 88 LEU A C 1
ATOM 701 O O . LEU A 1 88 ? -15.038 -10.683 6.036 1.00 94.06 88 LEU A O 1
ATOM 705 N N . GLU A 1 89 ? -14.843 -10.434 8.272 1.00 95.62 89 GLU A N 1
ATOM 706 C CA . GLU A 1 89 ? -16.259 -10.230 8.616 1.00 95.62 89 GLU A CA 1
ATOM 707 C C . GLU A 1 89 ? -16.506 -8.810 9.158 1.00 95.62 89 GLU A C 1
ATOM 709 O O . GLU A 1 89 ? -15.561 -8.133 9.575 1.00 95.62 89 GLU A O 1
ATOM 714 N N . ASP A 1 90 ? -17.766 -8.358 9.152 1.00 95.00 90 ASP A N 1
ATOM 715 C CA . ASP A 1 90 ? -18.197 -7.027 9.623 1.00 95.00 90 ASP A CA 1
ATOM 716 C C . ASP A 1 90 ? -17.394 -5.878 8.988 1.00 95.00 90 ASP A C 1
ATOM 718 O O . ASP A 1 90 ? -16.863 -4.985 9.656 1.00 95.00 90 ASP A O 1
ATOM 722 N N . VAL A 1 91 ? -17.257 -5.920 7.665 1.00 94.06 91 VAL A N 1
ATOM 723 C CA . VAL A 1 91 ? -16.321 -5.074 6.935 1.00 94.06 91 VAL A CA 1
ATOM 724 C C . VAL A 1 91 ? -16.904 -3.705 6.606 1.00 94.06 91 VAL A C 1
ATOM 726 O O . VAL A 1 91 ? -18.025 -3.569 6.116 1.00 94.06 91 VAL A O 1
ATOM 729 N N . VAL A 1 92 ? -16.080 -2.677 6.789 1.00 93.31 92 VAL A N 1
ATOM 730 C CA . VAL A 1 92 ? -16.279 -1.325 6.276 1.00 93.31 92 VAL A CA 1
ATOM 731 C C . VAL A 1 92 ? -15.142 -0.990 5.312 1.00 93.31 92 VAL A C 1
ATOM 733 O O . VAL A 1 92 ? -13.985 -0.859 5.708 1.00 93.31 92 VAL A O 1
ATOM 736 N N . GLU A 1 93 ? -15.481 -0.853 4.035 1.00 91.19 93 GLU A N 1
ATOM 737 C CA . GLU A 1 93 ? -14.582 -0.398 2.976 1.00 91.19 93 GLU A CA 1
ATOM 738 C C . GLU A 1 93 ? -14.733 1.116 2.786 1.00 91.19 93 GLU A C 1
ATOM 740 O O . GLU A 1 93 ? -15.836 1.624 2.573 1.00 91.19 93 GLU A O 1
ATOM 745 N N . TYR A 1 94 ? -13.614 1.828 2.834 1.00 89.44 94 TYR A N 1
ATOM 746 C CA . TYR A 1 94 ? -13.491 3.253 2.571 1.00 89.44 94 TYR A CA 1
ATOM 747 C C . TYR A 1 94 ? -12.749 3.453 1.257 1.00 89.44 94 TYR A C 1
ATOM 749 O O . TYR A 1 94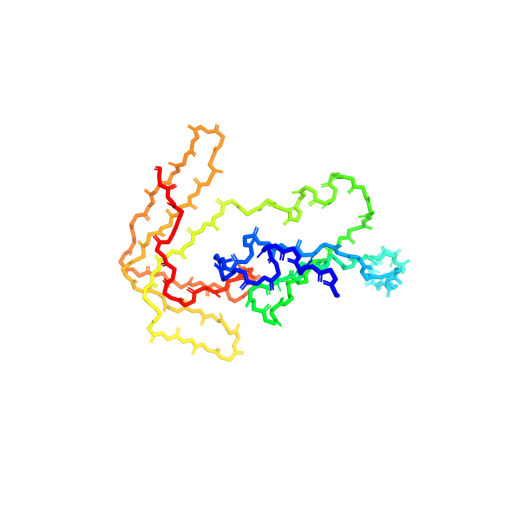 ? -11.574 3.116 1.155 1.00 89.44 94 TYR A O 1
ATOM 757 N N . GLU A 1 95 ? -13.417 4.027 0.265 1.00 86.88 95 GLU A N 1
ATOM 758 C CA . GLU A 1 95 ? -12.832 4.342 -1.033 1.00 86.88 95 GLU A CA 1
ATOM 759 C C . GLU A 1 95 ? -12.762 5.859 -1.239 1.00 86.88 95 GLU A C 1
ATOM 761 O O . GLU A 1 95 ? -13.766 6.563 -1.110 1.00 86.88 95 GLU A O 1
ATOM 766 N N . ASN A 1 96 ? -11.584 6.376 -1.580 1.00 81.81 96 ASN A N 1
ATOM 767 C CA . ASN A 1 96 ? -11.393 7.776 -1.949 1.00 81.81 96 ASN A CA 1
ATOM 768 C C . ASN A 1 96 ? -11.689 7.952 -3.443 1.00 81.81 96 ASN A C 1
ATOM 770 O O . ASN A 1 96 ? -10.821 7.736 -4.286 1.00 81.81 96 ASN A O 1
ATOM 774 N N . THR A 1 97 ? -12.920 8.341 -3.775 1.00 81.69 97 THR A N 1
ATOM 775 C CA . THR A 1 97 ? -13.319 8.663 -5.153 1.00 81.69 97 THR A CA 1
ATOM 776 C C . THR A 1 97 ? -13.106 10.150 -5.450 1.00 81.69 97 THR A C 1
ATOM 778 O O . THR A 1 97 ? -12.998 10.968 -4.536 1.00 81.69 97 THR A O 1
ATOM 781 N N . VAL A 1 98 ? -13.082 10.526 -6.734 1.00 79.75 98 VAL A N 1
ATOM 782 C CA . VAL A 1 98 ? -13.025 11.941 -7.163 1.00 79.75 98 VAL A CA 1
ATOM 783 C C . VAL A 1 98 ? -14.187 12.782 -6.621 1.00 79.75 98 VAL A C 1
ATOM 785 O O . VAL A 1 98 ? -14.000 13.970 -6.371 1.00 79.75 98 VAL A O 1
ATOM 788 N N . ASP A 1 99 ? -15.346 12.162 -6.384 1.00 81.88 99 ASP A N 1
ATOM 789 C CA . ASP A 1 99 ? -16.556 12.819 -5.876 1.00 81.88 99 ASP A CA 1
ATOM 790 C C . ASP A 1 99 ? -16.653 12.804 -4.335 1.00 81.88 99 ASP A C 1
ATOM 792 O O . ASP A 1 99 ? -17.592 13.358 -3.763 1.00 81.88 99 ASP A O 1
ATOM 796 N N . GLY A 1 100 ? -15.691 12.176 -3.644 1.00 82.62 100 GLY A N 1
ATOM 797 C CA . GLY A 1 100 ? -15.640 12.084 -2.183 1.00 82.62 100 GLY A CA 1
ATOM 798 C C . GLY A 1 100 ? -15.348 10.679 -1.645 1.00 82.62 100 GLY A C 1
ATOM 799 O O . GLY A 1 100 ? -15.003 9.752 -2.379 1.00 82.62 100 GLY A O 1
ATOM 800 N N . LYS A 1 101 ? -15.484 10.510 -0.326 1.00 83.62 101 LYS A N 1
ATOM 801 C CA . LYS A 1 101 ? -15.242 9.241 0.382 1.00 83.62 101 LYS A CA 1
ATOM 802 C C . LYS A 1 101 ? -16.482 8.344 0.292 1.00 83.62 101 LYS A C 1
ATOM 804 O O . LYS A 1 101 ? -17.520 8.663 0.870 1.00 83.62 101 LYS A O 1
ATOM 809 N N . ARG A 1 102 ? -16.388 7.217 -0.413 1.00 87.88 102 ARG A N 1
ATOM 810 C CA . ARG A 1 102 ? -17.434 6.187 -0.465 1.00 87.88 102 ARG A CA 1
ATOM 811 C C . ARG A 1 102 ? -17.214 5.190 0.666 1.00 87.88 102 ARG A C 1
ATOM 813 O O . ARG A 1 102 ? -16.131 4.633 0.793 1.00 87.88 102 ARG A O 1
ATOM 820 N N . VAL A 1 103 ? -18.252 4.951 1.464 1.00 91.94 103 VAL A N 1
ATOM 821 C CA . VAL A 1 103 ? -18.223 3.974 2.560 1.00 91.94 103 VAL A CA 1
ATOM 822 C C . VAL A 1 103 ? -19.176 2.836 2.234 1.00 91.94 103 VAL A C 1
ATOM 824 O O . VAL A 1 103 ? -20.380 3.057 2.103 1.00 91.94 103 VAL A O 1
ATOM 827 N N . THR A 1 104 ? -18.647 1.624 2.107 1.00 92.81 104 THR A N 1
ATOM 828 C CA . THR A 1 104 ? -19.427 0.416 1.818 1.00 92.81 104 THR A CA 1
ATOM 829 C C . THR A 1 104 ? -19.336 -0.532 3.005 1.00 92.81 104 THR A C 1
ATOM 831 O O . THR A 1 104 ? -18.244 -0.815 3.486 1.00 92.81 104 THR A O 1
ATOM 834 N N . LYS A 1 105 ? -20.481 -1.020 3.487 1.00 94.12 105 LYS A N 1
ATOM 835 C CA . LYS A 1 105 ? -20.542 -2.051 4.529 1.00 94.12 105 LYS A CA 1
ATOM 836 C C . LYS A 1 105 ? -20.795 -3.404 3.882 1.00 94.12 105 LYS A C 1
ATOM 838 O O . LYS A 1 105 ? -21.691 -3.507 3.046 1.00 94.12 105 LYS A O 1
ATOM 843 N N . LEU A 1 106 ? -20.011 -4.404 4.256 1.00 93.81 106 LEU A N 1
ATOM 844 C CA . LEU A 1 106 ? -20.076 -5.761 3.730 1.00 93.81 106 LEU A CA 1
ATOM 845 C C . LEU A 1 106 ? -20.058 -6.741 4.902 1.00 93.81 106 LEU A C 1
ATOM 847 O O . LEU A 1 106 ? -19.265 -6.578 5.822 1.00 93.81 106 LEU A O 1
ATOM 851 N N . ASP A 1 107 ? -20.887 -7.780 4.848 1.00 95.31 107 ASP A N 1
ATOM 852 C CA . ASP A 1 107 ? -20.915 -8.796 5.908 1.00 95.31 107 ASP A CA 1
ATOM 853 C C . ASP A 1 107 ? -19.629 -9.633 5.912 1.00 95.31 107 ASP A C 1
ATOM 855 O O . ASP A 1 107 ? -19.086 -9.961 6.964 1.00 95.31 107 ASP A O 1
ATOM 859 N N . THR A 1 108 ? -19.119 -9.975 4.726 1.00 94.62 108 THR A N 1
ATOM 860 C CA . THR A 1 108 ? -17.887 -10.751 4.553 1.00 94.62 108 THR A CA 1
ATOM 861 C C . THR A 1 108 ? -17.184 -10.356 3.258 1.00 94.62 108 THR A C 1
ATOM 863 O O . THR A 1 108 ? -17.835 -10.100 2.243 1.00 94.62 108 THR A O 1
ATOM 866 N N . ILE A 1 109 ? -15.851 -10.348 3.260 1.00 93.88 109 ILE A N 1
ATOM 867 C CA . ILE A 1 109 ? -15.025 -10.179 2.058 1.00 93.88 109 ILE A CA 1
ATOM 868 C C . ILE A 1 109 ? -13.824 -11.130 2.095 1.00 93.88 109 ILE A C 1
ATOM 870 O O . ILE A 1 109 ? -13.256 -11.392 3.154 1.00 93.88 109 ILE A O 1
ATOM 874 N N . LEU A 1 110 ? -13.421 -11.621 0.921 1.00 92.38 110 LEU A N 1
ATOM 875 C CA . LEU A 1 110 ? -12.131 -12.277 0.721 1.00 92.38 110 LEU A CA 1
ATOM 876 C C . LEU A 1 110 ? -11.157 -11.271 0.097 1.00 92.38 110 LEU A C 1
ATOM 878 O O . LEU A 1 110 ? -11.329 -10.863 -1.052 1.00 92.38 110 LEU A O 1
ATOM 882 N N . LEU A 1 111 ? -10.132 -10.881 0.847 1.00 89.81 111 LEU A N 1
ATOM 883 C CA . LEU A 1 111 ? -9.040 -10.045 0.366 1.00 89.81 111 LEU A CA 1
ATOM 884 C C . LEU A 1 111 ? -7.949 -10.911 -0.249 1.00 89.81 111 LEU A C 1
ATOM 886 O O . LEU A 1 111 ? -7.464 -11.848 0.381 1.00 89.81 111 LEU A O 1
ATOM 890 N N . ASN A 1 112 ? -7.532 -10.568 -1.466 1.00 86.56 112 ASN A N 1
ATOM 891 C CA . ASN A 1 112 ? -6.384 -11.202 -2.102 1.00 86.56 112 ASN A CA 1
ATOM 892 C C . ASN A 1 112 ? -5.084 -10.666 -1.489 1.00 86.56 112 ASN A C 1
ATOM 894 O O . ASN A 1 112 ? -4.878 -9.450 -1.486 1.00 86.56 112 ASN A O 1
ATOM 898 N N . GLY A 1 113 ? -4.194 -11.557 -1.044 1.00 79.81 113 GLY A N 1
ATOM 899 C CA . GLY A 1 113 ? -2.922 -11.190 -0.412 1.00 79.81 113 GLY A CA 1
ATOM 900 C C . GLY A 1 113 ? -2.040 -10.270 -1.264 1.00 79.81 113 GLY A C 1
ATOM 901 O O . GLY A 1 113 ? -1.359 -9.400 -0.725 1.00 79.81 113 GLY A O 1
ATOM 902 N N . ASN A 1 114 ? -2.123 -10.368 -2.595 1.00 74.38 114 ASN A N 1
ATOM 903 C CA . ASN A 1 114 ? -1.359 -9.525 -3.522 1.00 74.38 114 ASN A CA 1
ATOM 904 C C . ASN A 1 114 ? -1.764 -8.045 -3.486 1.00 74.38 114 ASN A C 1
ATOM 906 O O . ASN A 1 114 ? -1.006 -7.200 -3.952 1.00 74.38 114 ASN A O 1
ATOM 910 N N . HIS A 1 115 ? -2.958 -7.724 -2.984 1.00 70.06 115 HIS A N 1
ATOM 911 C CA . HIS A 1 115 ? -3.475 -6.354 -2.919 1.00 70.06 115 HIS A CA 1
ATOM 912 C C . HIS A 1 115 ? -3.463 -5.789 -1.494 1.00 70.06 115 HIS A C 1
ATOM 914 O O . HIS A 1 115 ? -3.959 -4.688 -1.260 1.00 70.06 115 HIS A O 1
ATOM 920 N N . ILE A 1 116 ? -2.911 -6.528 -0.526 1.00 73.62 116 ILE A N 1
ATOM 921 C CA . ILE A 1 116 ? -2.803 -6.063 0.855 1.00 73.62 116 ILE A CA 1
ATOM 922 C C . ILE A 1 116 ? -1.492 -5.301 1.000 1.00 73.62 116 ILE A C 1
ATOM 924 O O . ILE A 1 116 ? -0.425 -5.873 1.209 1.00 73.62 116 ILE A O 1
ATOM 928 N N . THR A 1 117 ? -1.583 -3.977 0.918 1.00 68.69 117 THR A N 1
ATOM 929 C CA . THR A 1 117 ? -0.445 -3.091 1.178 1.00 68.69 117 THR A CA 1
ATOM 930 C C . THR A 1 117 ? -0.057 -3.122 2.658 1.00 68.69 117 THR A C 1
ATOM 932 O O . THR A 1 117 ? 1.117 -3.066 2.993 1.00 68.69 117 THR A O 1
ATOM 935 N N . MET A 1 118 ? -1.025 -3.191 3.578 1.00 72.81 118 MET A N 1
ATOM 936 C CA . MET A 1 118 ? -0.752 -3.084 5.012 1.00 72.81 118 MET A CA 1
ATOM 937 C C . MET A 1 118 ? -1.895 -3.654 5.852 1.00 72.81 118 MET A C 1
ATOM 939 O O . MET A 1 118 ? -3.059 -3.415 5.546 1.00 72.81 118 MET A O 1
ATOM 943 N N . LEU A 1 119 ? -1.561 -4.335 6.952 1.00 77.56 119 LEU A N 1
ATOM 944 C CA . LEU A 1 119 ? -2.521 -4.790 7.959 1.00 77.56 119 LEU A CA 1
ATOM 945 C C . LEU A 1 119 ? -2.267 -4.079 9.294 1.00 77.56 119 LEU A C 1
ATOM 947 O O . LEU A 1 119 ? -1.142 -4.082 9.801 1.00 77.56 119 LEU A O 1
ATOM 951 N N . VAL A 1 120 ? -3.322 -3.508 9.879 1.00 80.12 120 VAL A N 1
ATOM 952 C CA . VAL A 1 120 ? -3.282 -2.832 11.186 1.00 80.12 120 VAL A CA 1
ATOM 953 C C . VAL A 1 120 ? -4.172 -3.581 12.174 1.00 80.12 120 VAL A C 1
ATOM 955 O O . VAL A 1 120 ? -5.392 -3.441 12.113 1.00 80.12 120 VAL A O 1
ATOM 958 N N . PRO A 1 121 ? -3.613 -4.359 13.113 1.00 82.81 121 PRO A N 1
ATOM 959 C CA . PRO A 1 121 ? -4.424 -4.964 14.161 1.00 82.81 121 PRO A CA 1
ATOM 960 C C . PRO A 1 121 ? -5.082 -3.886 15.033 1.00 82.81 121 PRO A C 1
ATOM 962 O O . PRO A 1 121 ? -4.393 -3.002 15.544 1.00 82.81 121 PRO A O 1
ATOM 965 N N . GLY A 1 122 ? -6.403 -3.970 15.211 1.00 83.31 122 GLY A N 1
ATOM 966 C CA . GLY A 1 122 ? -7.167 -3.041 16.052 1.00 83.31 122 GLY A CA 1
ATOM 967 C C . GLY A 1 122 ? -7.286 -1.616 15.497 1.00 83.31 122 GLY A C 1
ATOM 968 O O . GLY A 1 122 ? -7.475 -0.686 16.275 1.00 83.31 122 GLY A O 1
ATOM 969 N N . GLY A 1 123 ? -7.128 -1.419 14.185 1.00 79.75 123 GLY A N 1
ATOM 970 C CA . GLY A 1 123 ? -7.380 -0.122 13.556 1.00 79.75 123 GLY A CA 1
ATOM 971 C C . GLY A 1 123 ? -8.873 0.225 13.540 1.00 79.75 123 GLY A C 1
ATOM 972 O O . GLY A 1 123 ? -9.692 -0.603 13.158 1.00 79.75 123 GLY A O 1
ATOM 973 N N . GLU A 1 124 ? -9.220 1.458 13.911 1.00 81.31 124 GLU A N 1
ATOM 974 C CA . GLU A 1 124 ? -10.606 1.971 13.889 1.00 81.31 124 GLU A CA 1
ATOM 975 C C . GLU A 1 124 ? -11.014 2.549 12.517 1.00 81.31 124 GLU A C 1
ATOM 977 O O . GLU A 1 124 ? -12.140 3.006 12.330 1.00 81.31 124 GLU A O 1
ATOM 982 N N . GLY A 1 125 ? -10.106 2.511 11.539 1.00 80.25 125 GLY A N 1
ATOM 983 C CA . GLY A 1 125 ? -10.274 3.149 10.237 1.00 80.25 125 GLY A CA 1
ATOM 984 C C . GLY A 1 125 ? -9.926 4.641 10.228 1.00 80.25 125 GLY A C 1
ATOM 985 O O . GLY A 1 125 ? -9.378 5.178 11.199 1.00 80.25 125 GLY A O 1
ATOM 986 N N . PRO A 1 126 ? -10.220 5.334 9.119 1.00 77.88 126 PRO A N 1
ATOM 987 C CA . PRO A 1 126 ? -9.966 6.757 8.978 1.00 77.88 126 PRO A CA 1
ATOM 988 C C . PRO A 1 126 ? -11.057 7.564 9.689 1.00 77.88 126 PRO A C 1
ATOM 990 O O . PRO A 1 126 ? -12.238 7.389 9.377 1.00 77.88 126 PRO A O 1
ATOM 993 N N . GLU A 1 127 ? -10.661 8.497 10.564 1.00 68.81 127 GLU A N 1
ATOM 994 C CA . GLU A 1 127 ? -11.559 9.524 11.121 1.00 68.81 127 GLU A CA 1
ATOM 995 C C . GLU A 1 127 ? -12.335 10.190 9.963 1.00 68.81 127 GLU A C 1
ATOM 997 O O . GLU A 1 127 ? -11.754 10.506 8.917 1.00 68.81 127 GLU A O 1
ATOM 1002 N N . VAL A 1 128 ? -13.666 10.262 10.083 1.00 56.78 128 VAL A N 1
ATOM 1003 C CA . VAL A 1 128 ? -14.567 10.829 9.059 1.00 56.78 128 VAL A CA 1
ATOM 1004 C C . V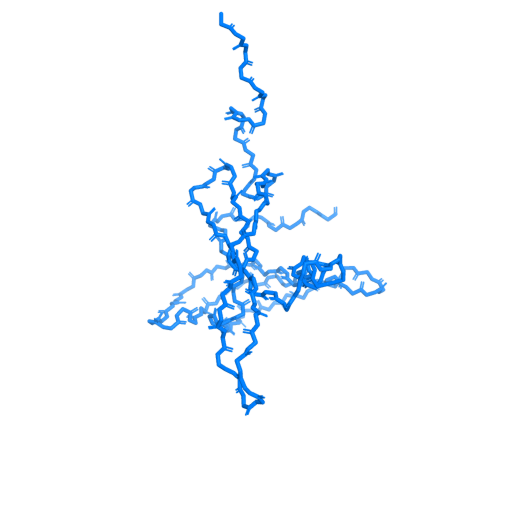AL A 1 128 ? -14.592 12.343 9.163 1.00 56.78 128 VAL A C 1
ATOM 1006 O O . VAL A 1 128 ? -14.725 12.843 10.301 1.00 56.78 128 VAL A O 1
#

Sequence (128 aa):
MPSLPETRVKRSRIFAHVGLDYLGPLSVKVDSGVTKRWITLFRCFTMRAVQLEMVENLSAESFLHVLRSEKEIVGTLTGFDDYVNMVLEDVVEYENTVDGKRVTKLDTILLNGNHITMLVPGGEGPEV

Secondary structure (DSSP, 8-state):
-PPPPGGGTS--STTSSEEEEEEEEEEEEETTEEEEEEEEEEEESSSS-EEEEEESSS-HHHHHHHH---EEEEEEEEEE-TT--EEEEEEEEEEEETTEEEEEEEEEEEE-GGG-----TT------

Foldseek 3Di:
DDDDPVQLVDQDAWLPDWDWDKADQDFDQDPVGTATKIWIWTQTSNDRDIFIDIFRDPDPVRVVVVVPPQKDKDFQFPDADPQGWTKGAQIWIWGQDPVGTDIDTDGIDTHGSVPDRDDDPPDPDDDD